Protein AF-R4JWH2-F1 (afdb_monomer)

Radius of gyration: 11.75 Å; Cα contacts (8 Å, |Δi|>4): 33; chains: 1; bounding box: 24×23×31 Å

Mean predicted aligned error: 4.94 Å

Sequence (56 aa):
MPIKVIPTDDLVKLNKQIKALESIIPKDTPKDKGIHQEALEVLLKHREKLLKGEIK

Nearest PDB structures (foldseek):
  5eiu-assembly1_D  TM=9.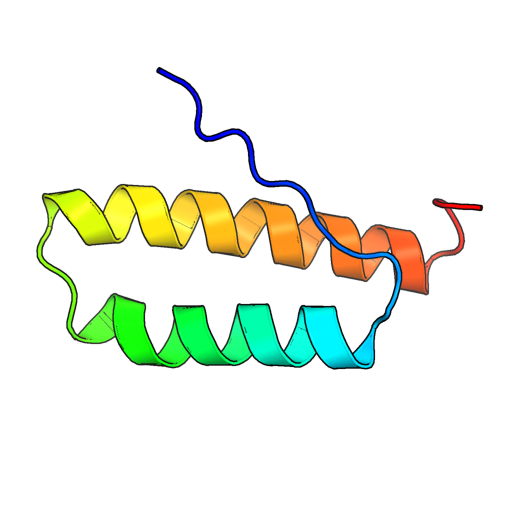841E-01  e=2.927E+00  Macaca mulatta
  8vq2-assembly1_A  TM=9.559E-01  e=2.419E+00  Human alphaherpesvirus 1
  7luf-assembly1_A  TM=9.557E-01  e=2.577E+00  Human alphaherpesvirus 1
  1vp7-assembly3_F  TM=8.249E-01  e=4.868E+00  Bordetella pertussis Tohama I

Structure (mmCIF, N/CA/C/O backbone):
data_AF-R4JWH2-F1
#
_entry.id   AF-R4JWH2-F1
#
loop_
_atom_site.group_PDB
_atom_site.id
_atom_site.type_symbol
_atom_site.label_atom_id
_atom_site.label_alt_id
_atom_site.label_comp_id
_atom_site.label_asym_id
_atom_site.label_entity_id
_atom_site.label_seq_id
_atom_site.pdbx_PDB_ins_code
_atom_site.Cartn_x
_atom_site.Cartn_y
_atom_site.Cartn_z
_atom_site.occupancy
_atom_site.B_iso_or_equiv
_atom_site.auth_seq_id
_atom_site.auth_comp_id
_atom_site.auth_asym_id
_atom_site.auth_atom_id
_atom_site.pdbx_PDB_model_num
ATOM 1 N N . MET A 1 1 ? 7.519 16.029 -10.600 1.00 45.94 1 MET A N 1
ATOM 2 C CA . MET A 1 1 ? 6.373 16.585 -9.845 1.00 45.94 1 MET A CA 1
ATOM 3 C C . MET A 1 1 ? 6.026 15.572 -8.768 1.00 45.94 1 MET A C 1
ATOM 5 O O . MET A 1 1 ? 5.977 14.401 -9.123 1.00 45.94 1 MET A O 1
ATOM 9 N N . PRO A 1 2 ? 5.862 15.961 -7.494 1.00 57.72 2 PRO A N 1
ATOM 10 C CA . PRO A 1 2 ? 5.507 15.009 -6.445 1.00 57.72 2 PRO A CA 1
ATOM 11 C C . PRO A 1 2 ? 4.132 14.401 -6.738 1.00 57.72 2 PRO A C 1
ATOM 13 O O . PRO A 1 2 ? 3.204 15.110 -7.135 1.00 57.72 2 PRO A O 1
ATOM 16 N N . ILE A 1 3 ? 4.010 13.087 -6.570 1.00 65.12 3 ILE A N 1
ATOM 17 C CA . ILE A 1 3 ? 2.750 12.374 -6.779 1.00 65.12 3 ILE A CA 1
ATOM 18 C C . ILE A 1 3 ? 1.805 12.759 -5.643 1.00 65.12 3 ILE A C 1
ATOM 20 O O . ILE A 1 3 ? 2.089 12.531 -4.468 1.00 65.12 3 ILE A O 1
ATOM 24 N N . LYS A 1 4 ? 0.660 13.351 -5.986 1.00 72.00 4 LYS A N 1
ATOM 25 C CA . LYS A 1 4 ? -0.383 13.671 -5.011 1.00 72.00 4 LYS A CA 1
ATOM 26 C C . LYS A 1 4 ? -1.281 12.448 -4.823 1.00 72.00 4 LYS A C 1
ATOM 28 O O . LYS A 1 4 ? -2.291 12.304 -5.504 1.00 72.00 4 LYS A O 1
ATOM 33 N N . VAL A 1 5 ? -0.893 11.558 -3.912 1.00 76.06 5 VAL A N 1
ATOM 34 C CA . VAL A 1 5 ? -1.732 10.428 -3.491 1.00 76.06 5 VAL A CA 1
ATOM 35 C C . VAL A 1 5 ? -2.811 10.955 -2.552 1.00 76.06 5 VAL A C 1
ATOM 37 O O . VAL A 1 5 ? -2.498 11.566 -1.532 1.00 76.06 5 VAL A O 1
ATOM 40 N N . ILE A 1 6 ? -4.077 10.735 -2.901 1.00 77.62 6 ILE A N 1
ATOM 41 C CA . ILE A 1 6 ? -5.222 11.059 -2.046 1.00 77.62 6 ILE A CA 1
ATOM 42 C C . ILE A 1 6 ? -5.695 9.738 -1.431 1.00 77.62 6 ILE A C 1
ATOM 44 O O . ILE A 1 6 ? -6.367 8.962 -2.117 1.00 77.62 6 ILE A O 1
ATOM 48 N N . PRO A 1 7 ? -5.283 9.421 -0.193 1.00 77.06 7 PRO A N 1
ATOM 49 C CA . PRO A 1 7 ? -5.728 8.210 0.470 1.00 77.06 7 PRO A CA 1
ATOM 50 C C . PRO A 1 7 ? -7.186 8.347 0.930 1.00 77.06 7 PRO A C 1
ATOM 52 O O . PRO A 1 7 ? -7.735 9.445 1.004 1.00 77.06 7 PRO A O 1
ATOM 55 N N . THR A 1 8 ? -7.817 7.213 1.214 1.00 81.12 8 THR A N 1
ATOM 56 C CA . THR A 1 8 ? -9.192 7.136 1.715 1.00 81.12 8 THR A CA 1
ATOM 57 C C . THR A 1 8 ? -9.194 6.699 3.173 1.00 81.12 8 THR A C 1
ATOM 59 O O . THR A 1 8 ? -8.441 5.798 3.540 1.00 81.12 8 THR A O 1
ATOM 62 N N . ASP A 1 9 ? -10.095 7.280 3.966 1.00 83.06 9 ASP A N 1
ATOM 63 C CA . ASP A 1 9 ? -10.267 6.923 5.382 1.00 83.06 9 ASP A CA 1
ATOM 64 C C . ASP A 1 9 ? -10.930 5.540 5.571 1.00 83.06 9 ASP A C 1
ATOM 66 O O . ASP A 1 9 ? -10.965 4.979 6.666 1.00 83.06 9 ASP A O 1
ATOM 70 N N . ASP A 1 10 ? -11.437 4.946 4.486 1.00 88.75 10 ASP A N 1
ATOM 71 C CA . ASP A 1 10 ? -11.965 3.585 4.468 1.00 88.75 10 ASP A CA 1
ATOM 72 C C . ASP A 1 10 ? -10.815 2.566 4.410 1.00 88.75 10 ASP A C 1
ATOM 74 O O . ASP A 1 10 ? -10.225 2.305 3.356 1.00 88.75 10 ASP A O 1
ATOM 78 N N . LEU A 1 11 ? -10.535 1.933 5.553 1.00 87.62 11 LEU A N 1
ATOM 79 C CA . LEU A 1 11 ? -9.502 0.901 5.690 1.00 87.62 11 LEU A CA 1
ATOM 80 C C . LEU A 1 11 ? -9.642 -0.247 4.676 1.00 87.62 11 LEU A C 1
ATOM 82 O O . LEU A 1 11 ? -8.633 -0.799 4.232 1.00 87.62 11 LEU A O 1
ATOM 86 N N . VAL A 1 12 ? -10.863 -0.631 4.289 1.00 90.19 12 VAL A N 1
ATOM 87 C CA . VAL A 1 12 ? -11.082 -1.723 3.329 1.00 90.19 12 VAL A CA 1
ATOM 88 C C . VAL A 1 12 ? -10.644 -1.289 1.935 1.00 90.19 12 VAL A C 1
ATOM 90 O O . VAL A 1 12 ? -9.946 -2.041 1.248 1.00 90.19 12 VAL A O 1
ATOM 93 N N . LYS A 1 13 ? -11.016 -0.077 1.514 1.00 90.12 13 LYS A N 1
ATOM 94 C CA . LYS A 1 13 ? -10.582 0.484 0.226 1.00 90.12 13 LYS A CA 1
ATOM 95 C C . LYS A 1 13 ? -9.076 0.726 0.201 1.00 90.12 13 LYS A C 1
ATOM 97 O O . LYS A 1 13 ? -8.430 0.350 -0.775 1.00 90.12 13 LYS A O 1
ATOM 102 N N . LEU A 1 14 ? -8.511 1.239 1.291 1.00 91.12 14 LEU A N 1
ATOM 103 C CA . LEU A 1 14 ? -7.077 1.470 1.424 1.00 91.12 14 LEU A CA 1
ATOM 104 C C . LEU A 1 14 ? -6.270 0.170 1.292 1.00 91.12 14 LEU A C 1
ATOM 106 O O . LEU A 1 14 ? -5.317 0.100 0.519 1.00 91.12 14 LEU A O 1
ATOM 110 N N . ASN A 1 15 ? -6.701 -0.902 1.965 1.00 91.88 15 ASN A N 1
ATOM 111 C CA . ASN A 1 15 ? -6.073 -2.220 1.839 1.00 91.88 15 ASN A CA 1
ATOM 112 C C . ASN A 1 15 ? -6.165 -2.775 0.406 1.00 91.88 15 ASN A C 1
ATOM 114 O O . ASN A 1 15 ? -5.237 -3.438 -0.056 1.00 91.88 15 ASN A O 1
ATOM 118 N N . LYS A 1 16 ? -7.266 -2.516 -0.316 1.00 93.50 16 LYS A N 1
ATOM 119 C CA . LYS A 1 16 ? -7.394 -2.911 -1.730 1.00 93.50 16 LYS A CA 1
ATOM 120 C C . LYS A 1 16 ? -6.409 -2.152 -2.619 1.00 93.50 16 LYS A C 1
ATOM 122 O O . LYS A 1 16 ? -5.795 -2.773 -3.480 1.00 93.50 16 LYS A O 1
ATOM 127 N N . GLN A 1 17 ? -6.238 -0.848 -2.400 1.00 91.56 17 GLN A N 1
ATOM 128 C CA . GLN A 1 17 ? -5.275 -0.031 -3.146 1.00 91.56 17 GLN A CA 1
ATOM 129 C C . GLN A 1 17 ? -3.833 -0.494 -2.902 1.00 91.56 17 GLN A C 1
ATOM 131 O O . GLN A 1 17 ? -3.084 -0.668 -3.860 1.00 91.56 17 GLN A O 1
ATOM 136 N N . ILE A 1 18 ? -3.477 -0.776 -1.644 1.00 93.69 18 ILE A N 1
ATOM 137 C CA . ILE A 1 18 ? -2.173 -1.344 -1.266 1.00 93.69 18 ILE A CA 1
ATOM 138 C C . ILE A 1 18 ? -1.929 -2.664 -2.007 1.00 93.69 18 ILE A C 1
ATOM 140 O O . ILE A 1 18 ? -0.939 -2.785 -2.722 1.00 93.6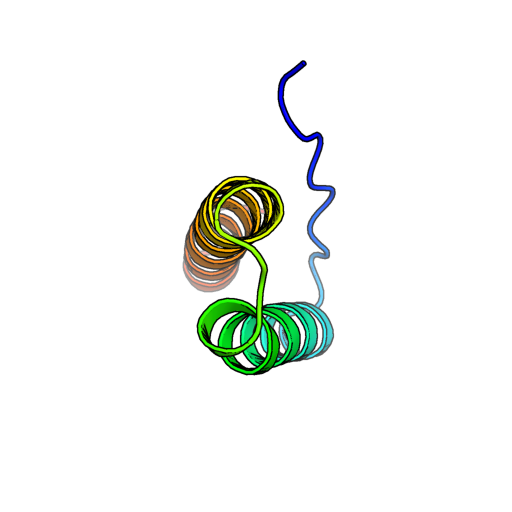9 18 ILE A O 1
ATOM 144 N N . LYS A 1 19 ? -2.873 -3.614 -1.935 1.00 94.75 19 LYS A N 1
ATOM 145 C CA . LYS A 1 19 ? -2.744 -4.908 -2.627 1.00 94.75 19 LYS A CA 1
ATOM 146 C C . LYS A 1 19 ? -2.625 -4.775 -4.145 1.00 94.75 19 LYS A C 1
ATOM 148 O O . LYS A 1 19 ? -1.912 -5.552 -4.775 1.00 94.75 19 LYS A O 1
ATOM 153 N N . ALA A 1 20 ? -3.339 -3.822 -4.743 1.00 93.12 20 ALA A N 1
ATOM 154 C CA . ALA A 1 20 ? -3.249 -3.568 -6.177 1.00 93.12 20 ALA A CA 1
ATOM 155 C C . ALA A 1 20 ? -1.840 -3.098 -6.568 1.00 93.12 20 ALA A C 1
ATOM 157 O O . ALA A 1 20 ? -1.266 -3.630 -7.518 1.00 93.12 20 ALA A O 1
ATOM 158 N N . LEU A 1 21 ? -1.260 -2.170 -5.798 1.00 92.75 21 LEU A N 1
ATOM 159 C CA . LEU A 1 21 ? 0.107 -1.695 -6.015 1.00 92.75 21 LEU A CA 1
ATOM 160 C C . LEU A 1 21 ? 1.140 -2.805 -5.783 1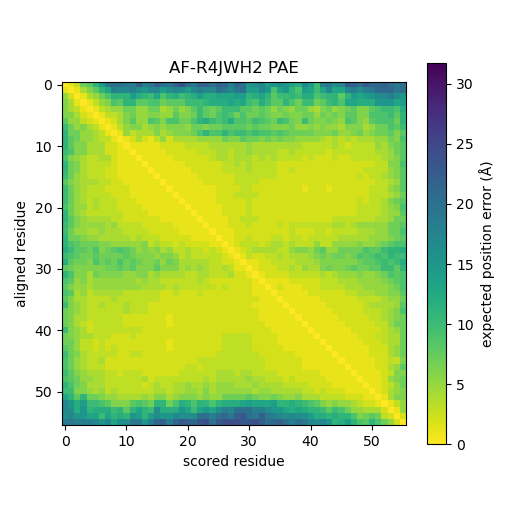.00 92.75 21 LEU A C 1
ATOM 162 O O . LEU A 1 21 ? 2.002 -3.019 -6.627 1.00 92.75 21 LEU A O 1
ATOM 166 N N . GLU A 1 22 ? 1.018 -3.582 -4.706 1.00 94.12 22 GLU A N 1
ATOM 167 C CA . GLU A 1 22 ? 1.902 -4.730 -4.443 1.00 94.12 22 GLU A CA 1
ATOM 168 C C . GLU A 1 22 ? 1.881 -5.765 -5.580 1.00 94.12 22 GLU A C 1
ATOM 170 O O . GLU A 1 22 ? 2.898 -6.395 -5.868 1.00 94.12 22 GLU A O 1
ATOM 175 N N . SER A 1 23 ? 0.739 -5.931 -6.257 1.00 95.19 23 SER A N 1
ATOM 176 C CA . SER A 1 23 ? 0.607 -6.850 -7.392 1.00 95.19 23 SER A CA 1
ATOM 177 C C . SER A 1 23 ? 1.194 -6.303 -8.699 1.00 95.19 23 SER A C 1
ATOM 179 O O . SER A 1 23 ? 1.626 -7.094 -9.546 1.00 95.19 23 SER A O 1
ATOM 181 N N . ILE A 1 24 ? 1.204 -4.976 -8.881 1.00 93.31 24 ILE A N 1
ATOM 182 C CA . ILE A 1 24 ? 1.647 -4.332 -10.126 1.00 93.31 24 ILE A CA 1
ATOM 183 C C . ILE A 1 24 ? 3.134 -3.964 -10.114 1.00 93.31 24 ILE A C 1
ATOM 185 O O . ILE A 1 24 ? 3.802 -4.172 -11.120 1.00 93.31 24 ILE A O 1
ATOM 189 N N . ILE A 1 25 ? 3.684 -3.564 -8.961 1.00 92.06 25 ILE A N 1
ATOM 190 C CA . ILE A 1 25 ? 5.098 -3.179 -8.781 1.00 92.06 25 ILE A CA 1
ATOM 191 C C . ILE A 1 25 ? 6.102 -4.210 -9.332 1.00 92.06 25 ILE A C 1
ATOM 193 O O . ILE A 1 25 ? 7.096 -3.809 -9.944 1.00 92.06 25 ILE A O 1
ATOM 197 N N . PRO A 1 26 ? 5.900 -5.534 -9.167 1.00 92.62 26 PRO A N 1
ATOM 198 C CA . PRO A 1 26 ? 6.797 -6.537 -9.744 1.00 92.62 26 PRO A CA 1
ATOM 199 C C . PRO A 1 26 ? 6.760 -6.595 -11.278 1.00 92.62 26 PRO A C 1
ATOM 201 O O . PRO A 1 26 ? 7.685 -7.127 -11.886 1.00 92.62 26 PRO A O 1
ATOM 204 N N . LYS A 1 27 ? 5.683 -6.093 -11.890 1.00 93.75 27 LYS A N 1
ATOM 205 C CA . LYS A 1 27 ? 5.415 -6.110 -13.335 1.00 93.75 27 LYS A CA 1
ATOM 206 C C . LYS A 1 27 ? 5.671 -4.753 -14.000 1.00 93.75 27 LYS A C 1
ATOM 208 O O . LYS A 1 27 ? 5.596 -4.666 -15.223 1.00 93.75 27 LYS A O 1
ATOM 213 N N . ASP A 1 28 ? 5.946 -3.715 -13.215 1.00 91.81 28 ASP A N 1
ATOM 214 C CA . ASP A 1 28 ? 6.139 -2.357 -13.710 1.00 91.81 28 ASP A CA 1
ATOM 215 C C . ASP A 1 28 ? 7.448 -2.175 -14.472 1.00 91.81 28 ASP A C 1
ATOM 217 O O . ASP A 1 28 ? 8.467 -2.827 -14.219 1.00 91.81 28 ASP A O 1
ATOM 221 N N . THR A 1 29 ? 7.440 -1.183 -15.360 1.00 91.00 29 THR A N 1
ATOM 222 C CA . THR A 1 29 ? 8.675 -0.649 -15.929 1.00 91.00 29 THR A CA 1
ATOM 223 C C . THR A 1 29 ? 9.495 0.047 -14.832 1.00 91.00 29 THR A C 1
ATOM 225 O O . THR A 1 29 ? 8.921 0.556 -13.869 1.00 91.00 29 THR A O 1
ATOM 228 N N . PRO A 1 30 ?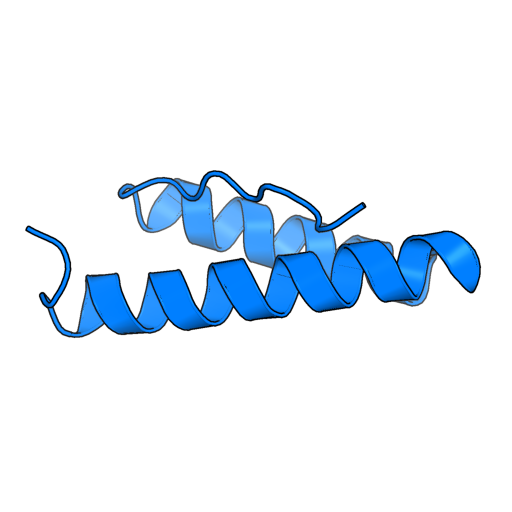 10.832 0.157 -14.952 1.00 87.88 30 PRO A N 1
ATOM 229 C CA . PRO A 1 30 ? 11.654 0.841 -13.946 1.00 87.88 30 PRO A CA 1
ATOM 230 C C . PRO A 1 30 ? 11.205 2.277 -13.632 1.00 87.88 30 PRO A C 1
ATOM 232 O O . PRO A 1 30 ? 11.387 2.747 -12.512 1.00 87.88 30 PRO A O 1
ATOM 235 N N . LYS A 1 31 ? 10.598 2.961 -14.611 1.00 83.62 31 LYS A N 1
ATOM 236 C CA . LYS A 1 31 ? 10.058 4.315 -14.463 1.00 83.62 31 LYS A CA 1
ATOM 237 C C . LYS A 1 31 ? 8.790 4.334 -13.604 1.00 83.62 31 LYS A C 1
ATOM 239 O O . LYS A 1 31 ? 8.696 5.144 -12.687 1.00 83.62 31 LYS A O 1
ATOM 244 N N . ASP A 1 32 ? 7.842 3.444 -13.887 1.00 86.50 32 ASP A N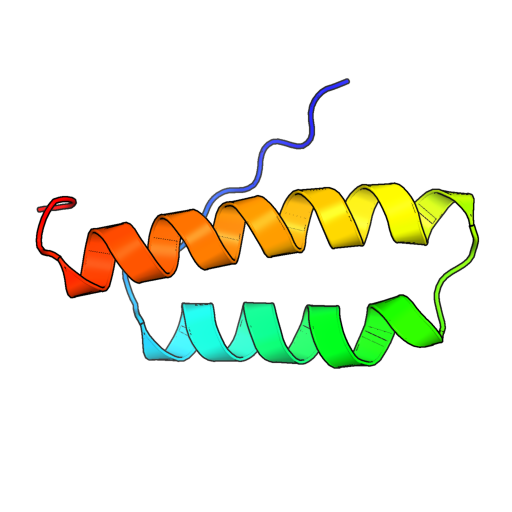 1
ATOM 245 C CA . ASP A 1 32 ? 6.558 3.386 -13.172 1.00 86.50 32 ASP A CA 1
ATOM 246 C C . ASP A 1 32 ? 6.716 2.750 -11.788 1.00 86.50 32 ASP A C 1
ATOM 248 O O . ASP A 1 32 ? 6.050 3.143 -10.833 1.00 86.50 32 ASP A O 1
ATOM 252 N N . LYS A 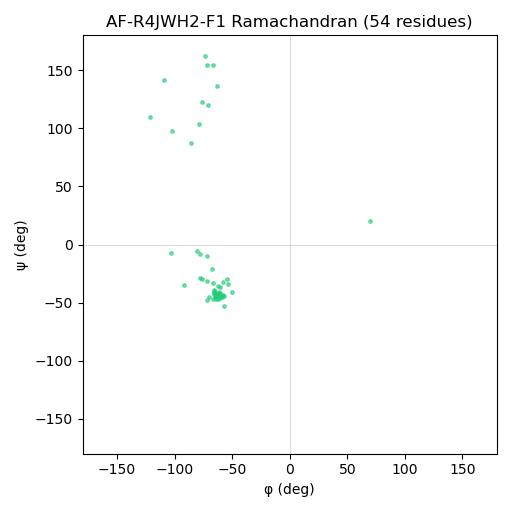1 33 ? 7.688 1.845 -11.647 1.00 90.25 33 LYS A N 1
ATOM 253 C CA . LYS A 1 33 ? 8.009 1.170 -10.392 1.00 90.25 33 LYS A CA 1
ATOM 254 C C . LYS A 1 33 ? 8.333 2.156 -9.273 1.00 90.25 33 LYS A C 1
ATOM 256 O O . LYS A 1 33 ? 7.825 1.992 -8.169 1.00 90.25 33 LYS A O 1
ATOM 261 N N . GLY A 1 34 ? 9.133 3.188 -9.552 1.00 89.25 34 GLY A N 1
ATOM 262 C CA . GLY A 1 34 ? 9.454 4.220 -8.560 1.00 89.25 34 GLY A CA 1
ATOM 263 C C . GLY A 1 34 ? 8.211 4.998 -8.116 1.00 89.25 34 GLY A C 1
ATOM 264 O O . GLY A 1 34 ? 7.982 5.179 -6.925 1.00 89.25 34 GLY A O 1
ATOM 265 N N . ILE A 1 35 ? 7.348 5.359 -9.071 1.00 89.56 35 ILE A N 1
ATOM 266 C CA . ILE A 1 35 ? 6.087 6.075 -8.828 1.00 89.56 35 ILE A CA 1
ATOM 267 C C . ILE A 1 35 ? 5.141 5.231 -7.962 1.00 89.56 35 ILE A C 1
ATOM 269 O O . ILE A 1 35 ? 4.574 5.718 -6.983 1.00 89.56 35 ILE A O 1
ATOM 273 N N . HIS A 1 36 ? 4.972 3.952 -8.297 1.00 91.50 36 HIS A N 1
ATOM 274 C CA . HIS A 1 36 ? 4.087 3.048 -7.568 1.00 91.50 36 HIS A CA 1
ATOM 275 C C . HIS A 1 36 ? 4.639 2.660 -6.190 1.00 91.50 36 HIS A C 1
ATOM 277 O O . HIS A 1 36 ? 3.855 2.496 -5.256 1.00 91.50 36 HIS A O 1
ATOM 283 N N . GLN A 1 37 ? 5.963 2.580 -6.026 1.00 91.56 37 GLN A N 1
ATOM 284 C CA . GLN A 1 37 ? 6.601 2.392 -4.720 1.00 91.56 37 GLN A CA 1
ATOM 285 C C . GLN A 1 37 ? 6.402 3.607 -3.806 1.00 91.56 37 GLN A C 1
ATOM 287 O O . GLN A 1 37 ? 5.980 3.435 -2.663 1.00 91.56 37 GLN A O 1
ATOM 292 N N . GLU A 1 38 ? 6.616 4.827 -4.311 1.00 91.50 38 GLU A N 1
ATOM 293 C CA . GLU A 1 38 ? 6.327 6.054 -3.555 1.00 91.50 38 GLU A CA 1
ATOM 294 C C . GLU A 1 38 ? 4.851 6.114 -3.141 1.00 91.50 38 GLU A C 1
ATOM 296 O O . GLU A 1 38 ? 4.526 6.419 -1.990 1.00 91.50 38 GLU A O 1
ATOM 301 N N . ALA A 1 39 ? 3.940 5.766 -4.055 1.00 91.12 39 ALA A N 1
ATOM 302 C CA . ALA A 1 39 ? 2.517 5.735 -3.751 1.00 91.12 39 ALA A CA 1
ATOM 303 C C . ALA A 1 39 ? 2.171 4.695 -2.673 1.00 91.12 39 ALA A C 1
ATOM 305 O O . ALA A 1 39 ? 1.402 4.992 -1.754 1.00 91.12 39 ALA A O 1
ATOM 306 N N . LEU A 1 40 ? 2.764 3.502 -2.751 1.00 93.44 40 LEU A N 1
ATOM 307 C CA . LEU A 1 40 ? 2.578 2.435 -1.771 1.00 93.44 40 LEU A CA 1
ATOM 308 C C . LEU A 1 40 ? 3.026 2.875 -0.371 1.00 93.44 40 LEU A C 1
ATOM 310 O O . LEU A 1 40 ? 2.286 2.670 0.592 1.00 93.44 40 LEU A O 1
ATOM 314 N N . GLU A 1 41 ? 4.181 3.533 -0.247 1.00 93.31 41 GLU A N 1
ATOM 315 C CA . GLU A 1 41 ? 4.656 4.053 1.040 1.00 93.31 41 GLU A CA 1
ATOM 316 C C . GLU A 1 41 ? 3.691 5.072 1.656 1.00 93.31 41 GLU A C 1
ATOM 318 O O . GLU A 1 41 ? 3.435 5.036 2.864 1.00 93.31 41 GLU A O 1
ATOM 323 N N . VAL A 1 42 ? 3.133 5.976 0.844 1.00 91.81 42 VAL A N 1
ATOM 324 C CA . VAL A 1 42 ? 2.161 6.970 1.324 1.00 91.81 42 VAL A CA 1
ATOM 325 C C . VAL A 1 42 ? 0.893 6.287 1.838 1.00 91.81 42 VAL A C 1
ATOM 327 O O . VAL A 1 42 ? 0.414 6.629 2.923 1.00 91.81 42 VAL A O 1
ATOM 330 N N . LEU A 1 43 ? 0.371 5.294 1.109 1.00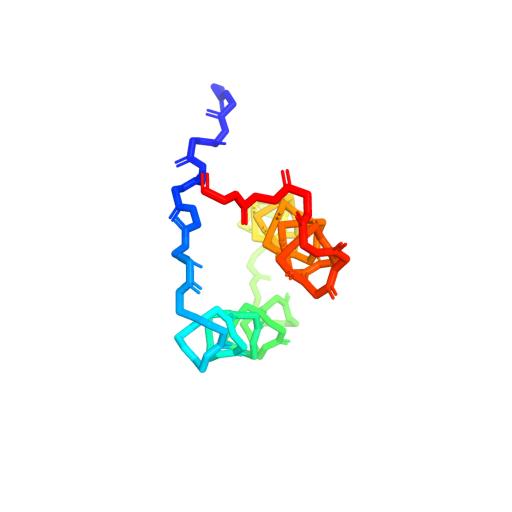 91.31 43 LEU A N 1
ATOM 331 C CA . LEU A 1 43 ? -0.814 4.543 1.530 1.00 91.31 43 LEU A CA 1
ATOM 332 C C . LEU A 1 43 ? -0.558 3.720 2.802 1.00 91.31 43 LEU A C 1
ATOM 334 O O . LEU A 1 43 ? -1.419 3.688 3.682 1.00 91.31 43 LEU A O 1
ATOM 338 N N . LEU A 1 44 ? 0.620 3.102 2.943 1.00 92.44 44 LEU A N 1
ATOM 339 C CA . LEU A 1 44 ? 1.003 2.360 4.149 1.00 92.44 44 LEU A CA 1
ATOM 340 C C . LEU A 1 44 ? 1.099 3.278 5.373 1.00 92.44 44 LEU A C 1
ATOM 342 O O . LEU A 1 44 ? 0.502 2.978 6.408 1.00 92.44 44 LEU A O 1
ATOM 346 N N . LYS A 1 45 ? 1.762 4.436 5.247 1.00 91.25 45 LYS A N 1
ATOM 347 C CA . LYS A 1 45 ? 1.836 5.433 6.330 1.00 91.25 45 LYS A CA 1
ATOM 348 C C . LYS A 1 45 ? 0.452 5.951 6.716 1.00 91.25 45 LYS A C 1
ATOM 350 O O . LYS A 1 45 ? 0.166 6.126 7.896 1.00 91.25 45 LYS A O 1
ATOM 355 N N . HIS A 1 46 ? -0.422 6.192 5.740 1.00 90.00 46 HIS A N 1
ATOM 356 C CA . HIS A 1 46 ? -1.792 6.618 6.021 1.00 90.00 46 HIS A CA 1
ATOM 357 C C . HIS A 1 46 ? -2.601 5.520 6.731 1.00 90.00 46 HIS A C 1
ATOM 359 O O . HIS A 1 46 ? -3.304 5.810 7.696 1.00 90.00 46 HIS A O 1
ATOM 365 N N . ARG A 1 47 ? -2.436 4.251 6.332 1.00 89.81 47 ARG A N 1
ATOM 366 C CA . ARG A 1 47 ? -3.053 3.095 7.003 1.00 89.81 47 ARG A CA 1
ATOM 367 C C . ARG A 1 47 ? -2.639 3.006 8.466 1.00 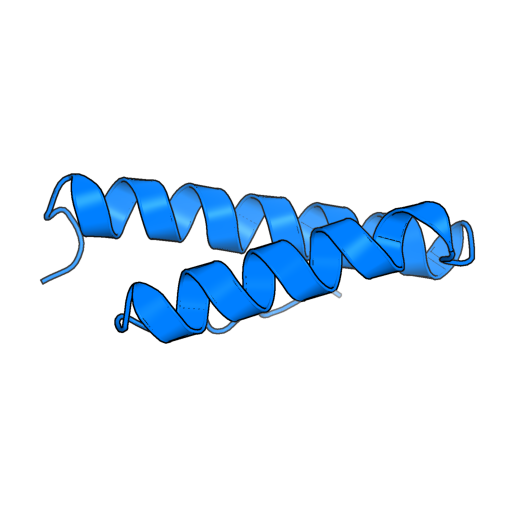89.81 47 ARG A C 1
ATOM 369 O O . ARG A 1 47 ? -3.490 2.789 9.321 1.00 89.81 47 ARG A O 1
ATOM 376 N N . GLU A 1 48 ? -1.353 3.181 8.763 1.00 90.94 48 GLU A N 1
ATOM 377 C CA . GLU A 1 48 ? -0.871 3.200 10.147 1.00 90.94 48 GLU A CA 1
ATOM 378 C C . GLU A 1 48 ? -1.503 4.329 10.960 1.00 90.94 48 GLU A C 1
ATOM 380 O O . GLU A 1 48 ? -1.928 4.094 12.088 1.00 90.94 48 GLU A O 1
ATOM 385 N N . LYS A 1 49 ? -1.615 5.531 10.388 1.00 89.06 49 LYS A N 1
ATOM 386 C CA . LYS A 1 49 ? -2.246 6.674 11.059 1.00 89.06 49 LYS A CA 1
ATOM 387 C C . LYS A 1 49 ? -3.737 6.453 11.328 1.00 89.06 49 LYS A C 1
ATOM 389 O O . LYS A 1 49 ? -4.200 6.765 12.423 1.00 89.06 49 LYS A O 1
ATOM 394 N N . LEU A 1 50 ? -4.474 5.872 10.375 1.00 87.31 50 LEU A N 1
ATOM 395 C CA . LEU A 1 50 ? -5.876 5.478 10.575 1.00 87.31 50 LEU A CA 1
ATOM 396 C C . LEU A 1 50 ? -6.012 4.435 11.690 1.00 87.31 50 LEU A C 1
ATOM 398 O O . LEU A 1 50 ? -6.875 4.565 12.551 1.00 87.31 50 LEU A O 1
ATOM 402 N N . LEU A 1 51 ? -5.137 3.424 11.714 1.00 86.12 51 LEU A N 1
ATOM 403 C CA . LEU A 1 51 ? -5.143 2.394 12.758 1.00 86.12 51 LEU A CA 1
ATOM 404 C C . LEU A 1 51 ? -4.776 2.949 14.142 1.00 86.12 51 LEU A C 1
ATOM 406 O O . LEU A 1 51 ? -5.298 2.469 15.145 1.00 86.12 51 LEU A O 1
ATOM 410 N N . LYS A 1 52 ? -3.903 3.960 14.203 1.00 88.25 52 LYS A N 1
ATOM 411 C CA . LYS A 1 52 ? -3.542 4.673 15.439 1.00 88.25 52 LYS A CA 1
ATOM 412 C C . LYS A 1 52 ? -4.594 5.698 15.883 1.00 88.25 52 LYS A C 1
ATOM 414 O O . LYS A 1 52 ? -4.473 6.238 16.977 1.00 88.25 52 LYS A O 1
ATOM 419 N N . GLY A 1 53 ? -5.615 5.969 15.064 1.00 79.62 53 GLY A N 1
ATOM 420 C CA . GLY A 1 53 ? -6.630 6.988 15.344 1.00 79.62 53 GLY A CA 1
ATOM 421 C C . GLY A 1 53 ? -6.107 8.429 15.265 1.00 79.62 53 GLY A C 1
ATOM 422 O O . GLY A 1 53 ? -6.720 9.330 15.830 1.00 79.62 53 GLY A O 1
ATOM 423 N N . GLU A 1 54 ? -4.980 8.655 14.580 1.00 70.94 54 GLU A N 1
ATOM 424 C CA . GLU A 1 54 ? -4.361 9.981 14.392 1.00 70.94 54 GLU A CA 1
ATOM 425 C C . GLU A 1 54 ? -5.027 10.794 13.267 1.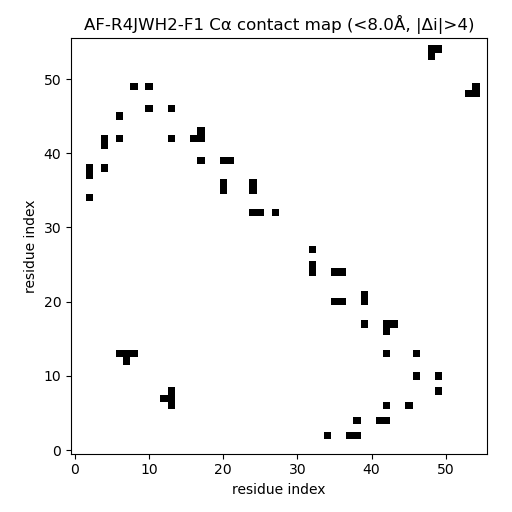00 70.94 54 GLU A C 1
ATOM 427 O O . GLU A 1 54 ? -4.687 11.955 13.044 1.00 70.94 54 GLU A O 1
ATOM 432 N N . ILE A 1 55 ? -5.964 10.178 12.543 1.00 64.25 55 ILE A N 1
ATOM 433 C CA . ILE A 1 55 ? -6.778 10.795 11.495 1.00 64.25 55 ILE A CA 1
ATOM 434 C C . ILE A 1 55 ? -8.228 10.608 11.936 1.00 64.25 55 ILE A C 1
ATOM 436 O O . ILE A 1 55 ? -8.709 9.477 12.021 1.00 64.25 55 ILE A O 1
ATOM 440 N N . LYS A 1 56 ? -8.864 11.717 12.317 1.00 51.91 56 LYS A N 1
ATOM 441 C CA . LYS A 1 56 ? -10.224 11.801 12.848 1.00 51.91 56 LYS A CA 1
ATOM 442 C C . LYS A 1 56 ? -11.014 12.832 12.061 1.00 51.91 56 LYS A C 1
ATOM 444 O O . LYS A 1 56 ? -10.413 13.886 11.752 1.00 51.91 56 LYS A O 1
#

pLDDT: mean 85.95, std 10.8, range [45.94, 95.19]

Organism: NCBI:txid86416

Secondary structure (DSSP, 8-state):
--------S-HHHHHHHHHHHHHHGGGS-HHHHHHHHHHHHHHHHHHHHHHTT---

Foldseek 3Di:
DDDDADEDLPLVVLVVLLVVLVVCLVVDDPVVNVVSVSNNVVSVVVSVCSVVVVDD

Solvent-accessible surface area (backbone atoms only — not comparable to full-atom values): 3441 Å² total; per-residue (Å²): 130,84,82,85,79,80,80,61,93,49,65,71,60,42,52,51,54,47,52,52,43,67,66,42,48,85,73,45,54,81,72,53,27,54,56,46,49,56,49,43,53,52,49,52,55,49,52,53,33,50,76,71,58,77,61,127